Protein AF-A0AAQ3QAZ1-F1 (afdb_monomer_lite)

Secondary structure (DSSP, 8-state):
----PPPPPPPPP-------HHHHHHHHHHHHHHHHHB-TTS-B-HHHHHHH--B----SS-BTTEEEEEEEEEGGGTEEEEEEEESS--TT--PPP------STTTS--TTBHHHHHHHHHHHTT-

InterPro domains:
  IPR029058 Alpha/Beta hydrolase fold [G3DSA:3.40.50.1820] (12-126)
  IPR029058 Alpha/Beta hydrolase fold [SSF53474] (42-123)
  IPR050466 Diverse Carboxylesterases and Gibberellin Receptors [PTHR23024] (43-124)

Organism: NCBI:txid4628

Radius of gyration: 21.84 Å; chains: 1; bounding box: 41×67×53 Å

Structure (mmCIF, N/CA/C/O backbone):
data_AF-A0AAQ3QAZ1-F1
#
_entry.id   AF-A0AAQ3QAZ1-F1
#
loop_
_atom_site.group_PDB
_atom_site.id
_atom_site.type_symbol
_atom_site.label_atom_id
_atom_site.label_alt_id
_atom_site.label_comp_id
_atom_site.label_asym_id
_atom_site.label_entity_id
_atom_site.label_seq_id
_atom_site.pdbx_PDB_ins_code
_atom_site.Cartn_x
_atom_site.Cartn_y
_atom_site.Cartn_z
_atom_site.occupancy
_atom_site.B_iso_or_equiv
_atom_site.auth_seq_id
_atom_site.auth_comp_id
_atom_site.auth_asym_id
_atom_site.auth_atom_id
_atom_site.pdbx_PDB_model_num
ATOM 1 N N . MET A 1 1 ? 5.832 54.309 -33.508 1.00 44.84 1 MET A N 1
ATOM 2 C CA . MET A 1 1 ? 5.498 53.924 -32.121 1.00 44.84 1 MET A CA 1
ATOM 3 C C . MET A 1 1 ? 5.653 52.420 -32.037 1.00 44.84 1 MET A C 1
ATOM 5 O O . MET A 1 1 ? 4.759 51.708 -32.465 1.00 44.84 1 MET A O 1
ATOM 9 N N . THR A 1 2 ? 6.822 51.944 -31.615 1.00 54.09 2 THR A N 1
ATOM 10 C CA . THR A 1 2 ? 7.063 50.510 -31.414 1.00 54.09 2 THR A CA 1
ATOM 11 C C . THR A 1 2 ? 6.999 50.277 -29.915 1.00 54.09 2 THR A C 1
ATOM 13 O O . THR A 1 2 ? 7.849 50.768 -29.176 1.00 54.09 2 THR A O 1
ATOM 16 N N . GLU A 1 3 ? 5.927 49.634 -29.469 1.00 61.34 3 GLU A N 1
ATOM 17 C CA . GLU A 1 3 ? 5.682 49.310 -28.068 1.00 61.34 3 GLU A CA 1
ATOM 18 C C . GLU A 1 3 ? 6.648 48.196 -27.643 1.00 61.34 3 GLU A C 1
ATOM 20 O O . GLU A 1 3 ? 6.639 47.095 -28.197 1.00 61.34 3 GLU A O 1
ATOM 25 N N . MET A 1 4 ? 7.546 48.505 -26.708 1.00 65.25 4 MET A N 1
ATOM 26 C CA . MET A 1 4 ? 8.516 47.545 -26.195 1.00 65.25 4 MET A CA 1
ATOM 27 C C . MET A 1 4 ? 7.835 46.708 -25.111 1.00 65.25 4 MET A C 1
ATOM 29 O O . MET A 1 4 ? 7.498 47.218 -24.044 1.00 65.25 4 MET A O 1
ATOM 33 N N . SER A 1 5 ? 7.591 45.432 -25.410 1.00 70.88 5 SER A N 1
ATOM 34 C CA . SER A 1 5 ? 6.944 44.502 -24.481 1.00 70.88 5 SER A CA 1
ATOM 35 C C . SER A 1 5 ? 7.768 44.344 -23.189 1.00 70.88 5 SER A C 1
ATOM 37 O O . SER A 1 5 ? 9.002 44.305 -23.259 1.00 70.88 5 SER A O 1
ATOM 39 N N . PRO A 1 6 ? 7.126 44.258 -22.008 1.00 76.94 6 PRO A N 1
ATOM 40 C CA . PRO A 1 6 ? 7.830 44.194 -20.733 1.00 76.94 6 PRO A CA 1
ATOM 41 C C . PRO A 1 6 ? 8.638 42.891 -20.583 1.00 76.94 6 PRO A C 1
ATOM 43 O O . PRO A 1 6 ? 8.237 41.844 -21.101 1.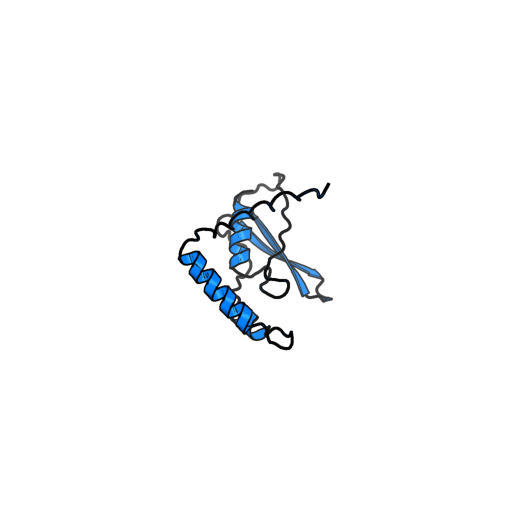00 76.94 6 PRO A O 1
ATOM 46 N N . PRO A 1 7 ? 9.769 42.921 -19.851 1.00 73.56 7 PRO A N 1
ATOM 47 C CA . PRO A 1 7 ? 10.610 41.748 -19.654 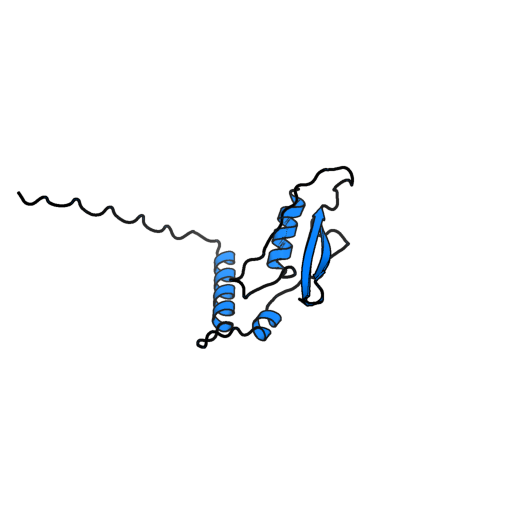1.00 73.56 7 PRO A CA 1
ATOM 48 C C . PRO A 1 7 ? 9.859 40.645 -18.898 1.00 73.56 7 PRO A C 1
ATOM 50 O O . PRO A 1 7 ? 9.172 40.895 -17.905 1.00 73.56 7 PRO A O 1
ATOM 53 N N . ALA A 1 8 ? 10.010 39.405 -19.370 1.00 75.56 8 ALA A N 1
ATOM 54 C CA . ALA A 1 8 ? 9.384 38.234 -18.771 1.00 75.56 8 ALA A CA 1
ATOM 55 C C . ALA A 1 8 ? 9.802 38.071 -17.299 1.00 75.56 8 ALA A C 1
ATOM 57 O O . ALA A 1 8 ? 10.983 38.127 -16.952 1.00 75.56 8 ALA A O 1
ATOM 58 N N . LYS A 1 9 ? 8.812 37.844 -16.430 1.00 72.50 9 LYS A N 1
ATOM 59 C CA . LYS A 1 9 ? 9.013 37.644 -14.990 1.00 72.50 9 LYS A CA 1
ATOM 60 C C . LYS A 1 9 ? 9.894 36.400 -14.761 1.00 72.50 9 LYS A C 1
ATOM 62 O O . LYS A 1 9 ? 9.606 35.358 -15.360 1.00 72.50 9 LYS A O 1
ATOM 67 N N . PRO A 1 10 ? 10.943 36.465 -13.919 1.00 68.75 10 PRO A N 1
ATOM 68 C CA . PRO A 1 10 ? 11.792 35.308 -13.654 1.00 68.75 10 PRO A CA 1
ATOM 69 C C . PRO A 1 10 ? 10.952 34.168 -13.071 1.00 68.75 10 PRO A C 1
ATOM 71 O O . PRO A 1 10 ? 10.137 34.379 -12.169 1.00 68.75 10 PRO A O 1
ATOM 74 N N . ARG A 1 11 ? 11.134 32.956 -13.609 1.00 67.12 11 ARG A N 1
ATOM 75 C CA . ARG A 1 11 ? 10.476 31.754 -13.082 1.00 67.12 11 ARG A CA 1
ATOM 76 C C . ARG A 1 11 ? 10.925 31.574 -11.627 1.00 67.12 11 ARG A C 1
ATOM 78 O O . ARG A 1 11 ? 12.126 31.689 -11.377 1.00 67.12 11 ARG A O 1
ATOM 85 N N . PRO A 1 12 ? 10.012 31.310 -10.675 1.00 70.00 12 PRO A N 1
ATOM 86 C CA . PRO A 1 12 ? 10.414 31.049 -9.301 1.00 70.00 12 PRO A CA 1
ATOM 87 C C . PRO A 1 12 ? 11.409 29.886 -9.301 1.00 70.00 12 PRO A C 1
ATOM 89 O O . PRO A 1 12 ? 11.139 28.836 -9.888 1.00 70.00 12 PRO A O 1
ATOM 92 N N . TYR A 1 13 ? 12.582 30.098 -8.701 1.00 62.34 13 TYR A N 1
ATOM 93 C CA . TYR A 1 13 ? 13.580 29.046 -8.537 1.00 62.34 13 TYR A CA 1
ATOM 94 C C . TYR A 1 13 ? 12.928 27.885 -7.785 1.00 62.34 13 TYR A C 1
ATOM 96 O O . TYR A 1 13 ? 12.417 28.066 -6.679 1.00 62.34 13 TYR A O 1
ATOM 104 N N . ALA A 1 14 ? 12.916 26.701 -8.398 1.00 70.44 14 ALA A N 1
ATOM 105 C CA . ALA A 1 14 ? 12.432 25.497 -7.745 1.00 70.44 14 ALA A CA 1
ATOM 106 C C . ALA A 1 14 ? 13.324 25.221 -6.527 1.00 70.44 14 ALA A C 1
ATOM 108 O O . ALA A 1 14 ? 14.499 24.887 -6.672 1.00 70.44 14 ALA A O 1
ATOM 109 N N . VAL A 1 15 ? 12.781 25.406 -5.324 1.00 76.12 15 VAL A N 1
ATOM 110 C CA . VAL A 1 15 ? 13.482 25.061 -4.088 1.00 76.12 15 VAL A CA 1
ATOM 111 C C . VAL A 1 15 ? 13.516 23.542 -4.000 1.00 76.12 15 VAL A C 1
ATOM 113 O O . VAL A 1 15 ? 12.480 22.904 -3.821 1.00 76.12 15 VAL A O 1
ATOM 116 N N . THR A 1 16 ? 14.701 22.951 -4.142 1.00 72.31 16 THR A N 1
ATOM 117 C CA . THR A 1 16 ? 14.877 21.514 -3.926 1.00 72.31 16 THR A CA 1
ATOM 118 C C . THR A 1 16 ? 14.585 21.204 -2.454 1.00 72.31 16 THR A C 1
ATOM 120 O O . THR A 1 16 ? 15.261 21.757 -1.581 1.00 72.31 16 THR A O 1
ATOM 123 N N . PRO A 1 17 ? 13.596 20.348 -2.139 1.00 79.38 17 PRO A N 1
ATOM 124 C CA . PRO A 1 17 ? 13.266 20.036 -0.755 1.00 79.38 17 PRO A CA 1
ATOM 125 C C . PRO A 1 17 ? 14.452 19.353 -0.060 1.00 79.38 17 PRO A C 1
ATOM 127 O O . PRO A 1 17 ? 15.044 18.408 -0.586 1.00 79.38 17 PRO A O 1
ATOM 130 N N . GLN A 1 18 ? 14.795 19.827 1.140 1.00 89.12 18 GLN A N 1
ATOM 131 C CA . GLN A 1 18 ? 15.844 19.234 1.970 1.00 89.12 18 GLN A CA 1
ATOM 132 C C . GLN A 1 18 ? 15.300 17.967 2.637 1.00 89.12 18 GLN A C 1
ATOM 134 O O . GLN A 1 18 ? 14.593 18.028 3.640 1.00 89.12 18 GLN A O 1
ATOM 139 N N . LEU A 1 19 ? 15.591 16.807 2.044 1.00 91.75 19 LEU A N 1
ATOM 140 C CA . LEU A 1 19 ? 15.125 15.514 2.545 1.00 91.75 19 LEU A CA 1
ATOM 141 C C . LEU A 1 19 ? 16.155 14.867 3.485 1.00 91.75 19 LEU A C 1
ATOM 143 O O . LEU A 1 19 ? 17.350 14.860 3.161 1.00 91.75 19 LEU A O 1
ATOM 147 N N . PRO A 1 20 ? 15.716 14.230 4.590 1.00 95.88 20 PRO A N 1
ATOM 148 C CA . PRO A 1 20 ? 16.590 13.408 5.420 1.00 95.88 20 PRO A CA 1
ATOM 149 C C . PRO A 1 20 ? 17.320 12.349 4.588 1.00 95.88 20 PRO A C 1
ATOM 151 O O . PRO A 1 20 ? 16.753 11.770 3.659 1.00 95.88 20 PRO A O 1
ATOM 154 N N . TRP A 1 21 ? 18.571 12.042 4.940 1.00 94.19 21 TRP A N 1
ATOM 155 C CA . TRP A 1 21 ? 19.406 11.107 4.172 1.00 94.19 21 TRP A CA 1
ATOM 156 C C . TRP A 1 21 ? 18.762 9.722 4.009 1.00 94.19 21 TRP A C 1
ATOM 158 O O . TRP A 1 21 ? 18.871 9.122 2.944 1.00 94.19 21 TRP A O 1
ATOM 168 N N . LYS A 1 22 ? 18.028 9.249 5.028 1.00 94.00 22 LYS A N 1
ATOM 169 C CA . LYS A 1 22 ? 17.277 7.986 4.969 1.00 94.00 22 LYS A CA 1
ATOM 170 C C . LYS A 1 22 ? 16.224 8.032 3.869 1.00 94.00 22 LYS A C 1
ATOM 172 O O . LYS A 1 22 ? 16.154 7.122 3.056 1.00 94.00 22 LYS A O 1
ATOM 177 N N . THR A 1 23 ? 15.454 9.116 3.796 1.00 94.25 23 THR A N 1
ATOM 178 C CA . THR A 1 23 ? 14.458 9.325 2.738 1.00 94.25 23 THR A CA 1
ATOM 179 C C . THR A 1 23 ? 15.122 9.365 1.368 1.00 94.25 23 THR A C 1
ATOM 181 O O . THR A 1 23 ? 14.637 8.725 0.444 1.00 94.25 23 THR A O 1
ATOM 184 N N . ARG A 1 24 ? 16.266 10.047 1.235 1.00 94.62 24 ARG A N 1
ATOM 185 C CA . ARG A 1 24 ? 17.026 10.077 -0.026 1.00 94.62 24 ARG A CA 1
ATOM 186 C C . ARG A 1 24 ? 17.477 8.681 -0.447 1.00 94.62 24 ARG A C 1
ATOM 188 O O . ARG A 1 24 ? 17.327 8.329 -1.611 1.00 94.62 24 ARG A O 1
ATOM 195 N N . PHE A 1 25 ? 17.984 7.889 0.495 1.00 95.75 25 PHE A N 1
ATOM 196 C CA . PHE A 1 25 ? 18.373 6.506 0.247 1.00 95.75 25 PHE A CA 1
ATOM 197 C C . PHE A 1 25 ? 17.176 5.649 -0.184 1.00 95.75 25 PHE A C 1
ATOM 199 O O . PHE A 1 25 ? 17.240 5.001 -1.225 1.00 95.75 25 PHE A O 1
ATOM 206 N N . TYR A 1 26 ? 16.060 5.702 0.551 1.00 93.56 26 TYR A N 1
ATOM 207 C CA . TYR A 1 26 ? 14.841 4.975 0.185 1.00 93.56 26 TYR A CA 1
ATOM 208 C C . TYR A 1 26 ? 14.331 5.364 -1.203 1.00 93.56 26 TYR A C 1
ATOM 210 O O . TYR A 1 26 ? 14.007 4.489 -1.998 1.00 93.56 26 TYR A O 1
ATOM 218 N N . LEU A 1 27 ? 14.306 6.659 -1.524 1.00 94.75 27 LEU A N 1
ATOM 219 C CA . LEU A 1 27 ? 13.907 7.134 -2.847 1.00 94.75 27 LEU A CA 1
ATOM 220 C C . LEU A 1 27 ? 14.863 6.652 -3.941 1.00 94.75 27 LEU A C 1
ATOM 222 O O . LEU A 1 27 ? 14.398 6.237 -4.994 1.00 94.75 27 LEU A O 1
ATOM 226 N N . ALA A 1 28 ? 16.176 6.652 -3.699 1.00 96.31 28 ALA A N 1
ATOM 227 C CA . ALA A 1 28 ? 17.147 6.137 -4.661 1.00 96.31 28 ALA A CA 1
ATOM 228 C C . ALA A 1 28 ? 16.929 4.641 -4.946 1.00 96.31 28 ALA A C 1
ATOM 230 O O . ALA A 1 28 ? 16.928 4.232 -6.106 1.00 96.31 28 ALA A O 1
ATOM 231 N N . VAL A 1 29 ? 16.679 3.840 -3.904 1.00 95.50 29 VAL A N 1
ATOM 232 C CA . VAL A 1 29 ? 16.344 2.415 -4.045 1.00 95.50 29 VAL A CA 1
ATOM 233 C C . VAL A 1 29 ? 15.035 2.236 -4.816 1.00 95.50 29 VAL A C 1
ATOM 235 O O . VAL A 1 29 ? 14.995 1.461 -5.769 1.00 95.50 29 VAL A O 1
ATOM 238 N N . LEU A 1 30 ? 13.979 2.971 -4.454 1.00 94.56 30 LEU A N 1
ATOM 239 C CA . LEU A 1 30 ? 12.685 2.905 -5.141 1.00 94.56 30 LEU A CA 1
ATOM 240 C C . LEU A 1 30 ? 12.802 3.276 -6.622 1.00 94.56 30 LEU A C 1
ATOM 242 O O . LEU A 1 30 ? 12.212 2.592 -7.459 1.00 94.56 30 LEU A O 1
ATOM 246 N N . SER A 1 31 ? 13.581 4.307 -6.953 1.00 95.38 31 SER A N 1
ATOM 247 C CA . SER A 1 31 ? 13.855 4.695 -8.339 1.00 95.38 31 SER A CA 1
ATOM 248 C C . SER A 1 31 ? 14.575 3.581 -9.090 1.00 95.38 31 SER A C 1
ATOM 250 O O . SER A 1 31 ? 14.087 3.142 -10.125 1.00 95.38 31 SER A O 1
ATOM 252 N N . ALA A 1 32 ? 15.665 3.040 -8.535 1.00 96.44 32 ALA A N 1
ATOM 253 C CA . ALA A 1 32 ? 16.416 1.960 -9.175 1.00 96.44 32 ALA A CA 1
ATOM 254 C C . ALA A 1 32 ? 15.555 0.706 -9.414 1.00 96.44 32 ALA A C 1
ATOM 256 O O . ALA A 1 32 ? 15.604 0.114 -10.494 1.00 96.44 32 ALA A O 1
ATOM 257 N N . VAL A 1 33 ? 14.727 0.317 -8.437 1.00 95.50 33 VAL A N 1
ATOM 258 C CA . VAL A 1 33 ? 13.785 -0.808 -8.570 1.00 95.50 33 VAL A CA 1
ATOM 259 C C . VAL A 1 33 ? 12.740 -0.522 -9.646 1.00 95.50 33 VAL A C 1
ATOM 261 O O . VAL A 1 33 ? 12.495 -1.374 -10.501 1.00 95.50 33 VAL A O 1
ATOM 264 N N . SER A 1 34 ? 12.142 0.670 -9.631 1.00 94.88 34 SER A N 1
ATOM 265 C CA . SER A 1 34 ? 11.111 1.065 -10.597 1.00 94.88 34 SER A CA 1
ATOM 266 C C . SER A 1 34 ? 11.660 1.111 -12.021 1.00 94.88 34 SER A C 1
ATOM 268 O O . SER A 1 34 ? 11.016 0.609 -12.941 1.00 94.88 34 SER A O 1
ATOM 270 N N . ASP A 1 35 ? 12.864 1.652 -12.205 1.00 95.06 35 ASP A N 1
ATOM 271 C CA . ASP A 1 35 ? 13.533 1.724 -13.504 1.00 95.06 35 ASP A CA 1
ATOM 272 C C . ASP A 1 35 ? 13.929 0.336 -14.004 1.00 95.06 35 ASP A C 1
ATOM 274 O O . ASP A 1 35 ? 13.672 0.009 -15.156 1.00 95.06 35 ASP A O 1
ATOM 278 N N . THR A 1 36 ? 14.444 -0.529 -13.127 1.00 95.88 36 THR A N 1
ATOM 279 C CA . THR A 1 36 ? 14.770 -1.923 -13.479 1.00 95.88 36 THR A CA 1
ATOM 280 C C . THR A 1 36 ? 13.520 -2.733 -13.837 1.00 95.88 36 THR A C 1
ATOM 282 O O . THR A 1 36 ? 13.551 -3.613 -14.701 1.00 95.88 36 THR A O 1
ATOM 285 N N . ALA A 1 37 ? 12.393 -2.456 -13.181 1.00 96.31 37 ALA A N 1
ATOM 286 C CA . ALA A 1 37 ? 11.134 -3.129 -13.463 1.00 96.31 37 ALA A CA 1
ATOM 287 C C . ALA A 1 37 ? 10.518 -2.698 -14.801 1.00 96.31 37 ALA A C 1
ATOM 289 O O . ALA A 1 37 ? 9.779 -3.480 -15.406 1.00 96.31 37 ALA A O 1
ATOM 290 N N . ARG A 1 38 ? 10.792 -1.476 -15.265 1.00 96.56 38 ARG A N 1
ATOM 291 C CA . ARG A 1 38 ? 10.272 -0.929 -16.522 1.00 96.56 38 ARG A CA 1
ATOM 292 C C . ARG A 1 38 ? 11.191 -1.310 -17.676 1.00 96.56 38 ARG A C 1
ATOM 294 O O . ARG A 1 38 ? 12.388 -1.063 -17.649 1.00 96.56 38 ARG A O 1
ATOM 301 N N . ARG A 1 39 ? 10.627 -1.892 -18.730 1.00 94.69 39 ARG A N 1
ATOM 302 C CA . ARG A 1 39 ? 11.376 -2.216 -19.949 1.00 94.69 39 ARG A CA 1
ATOM 303 C C . ARG A 1 39 ? 11.141 -1.149 -21.012 1.00 94.69 39 ARG A C 1
ATOM 305 O O . ARG A 1 39 ? 10.059 -0.571 -21.090 1.00 94.69 39 ARG A O 1
ATOM 312 N N . SER A 1 40 ? 12.131 -0.933 -21.875 1.00 95.31 40 SER A N 1
ATOM 313 C CA . SER A 1 40 ? 12.043 0.024 -22.991 1.00 95.31 40 SER A CA 1
ATOM 314 C C . SER A 1 40 ? 10.895 -0.277 -23.962 1.00 95.31 40 SER A C 1
ATOM 316 O O . SER A 1 40 ? 10.374 0.636 -24.592 1.00 95.31 40 SER A O 1
ATOM 318 N N . ASN A 1 41 ? 10.448 -1.534 -24.041 1.00 96.00 41 ASN A N 1
ATOM 319 C CA . ASN A 1 41 ? 9.301 -1.957 -24.849 1.00 96.00 41 ASN A CA 1
ATOM 320 C C . ASN A 1 41 ? 7.925 -1.685 -24.200 1.00 96.00 41 ASN A C 1
ATOM 322 O O . ASN A 1 41 ? 6.922 -2.221 -24.661 1.00 96.00 41 ASN A O 1
ATOM 326 N N . GLY A 1 42 ? 7.867 -0.924 -23.102 1.00 94.06 42 GLY A N 1
ATOM 327 C CA . GLY A 1 42 ? 6.625 -0.566 -22.407 1.00 94.06 42 GLY A CA 1
ATOM 328 C C . GLY A 1 42 ? 6.084 -1.632 -21.448 1.00 94.06 42 GLY A C 1
ATOM 329 O O . GLY A 1 42 ? 5.107 -1.383 -20.744 1.00 94.06 42 GLY A O 1
ATOM 330 N N . THR A 1 43 ? 6.712 -2.808 -21.365 1.00 96.25 43 THR A N 1
ATOM 331 C CA . THR A 1 43 ? 6.303 -3.850 -20.410 1.00 96.25 43 THR A CA 1
ATOM 332 C C . THR A 1 43 ? 6.887 -3.615 -19.014 1.00 96.25 43 THR A C 1
ATOM 334 O O . THR A 1 43 ? 7.934 -2.988 -18.848 1.00 96.25 43 THR A O 1
ATOM 337 N N . VAL A 1 44 ? 6.231 -4.178 -17.993 1.00 96.94 44 VAL A N 1
ATOM 338 C CA . VAL A 1 44 ? 6.687 -4.139 -16.593 1.00 96.94 44 VAL A CA 1
ATOM 339 C C . VAL A 1 44 ? 7.007 -5.554 -16.108 1.00 96.94 44 VAL A C 1
ATOM 341 O O . VAL A 1 44 ? 6.228 -6.487 -16.314 1.00 96.94 44 VAL A O 1
ATOM 344 N N . ASN A 1 45 ? 8.146 -5.737 -15.443 1.00 97.00 45 ASN A N 1
ATOM 345 C CA . ASN A 1 45 ? 8.556 -7.008 -14.856 1.00 97.00 45 ASN A CA 1
ATOM 346 C C . ASN A 1 45 ? 7.802 -7.292 -13.546 1.00 97.00 45 ASN A C 1
ATOM 348 O O . ASN A 1 45 ? 8.322 -7.102 -12.448 1.00 97.00 45 ASN A O 1
ATOM 352 N N . ARG A 1 46 ? 6.557 -7.768 -13.666 1.00 95.75 46 ARG A N 1
ATOM 353 C CA . ARG A 1 46 ? 5.672 -8.032 -12.518 1.00 95.75 46 ARG A CA 1
ATOM 354 C C . ARG A 1 46 ? 6.238 -9.055 -11.534 1.00 95.75 46 ARG A C 1
ATOM 356 O O . ARG A 1 46 ? 6.060 -8.892 -10.335 1.00 95.75 46 ARG A O 1
ATOM 363 N N . ARG A 1 47 ? 6.963 -10.069 -12.019 1.00 95.94 47 ARG A N 1
ATOM 364 C CA . ARG A 1 47 ? 7.579 -11.091 -11.157 1.00 95.94 47 ARG A CA 1
ATOM 365 C C . ARG A 1 47 ? 8.698 -10.510 -10.295 1.00 95.94 47 ARG A C 1
ATOM 367 O O . ARG A 1 47 ? 8.764 -10.813 -9.113 1.00 95.94 47 ARG A O 1
ATOM 374 N N . PHE A 1 48 ? 9.541 -9.659 -10.877 1.00 95.75 48 PHE A N 1
ATOM 375 C CA . PHE A 1 48 ? 10.580 -8.946 -10.132 1.00 95.75 48 PHE A CA 1
ATOM 376 C C . PHE A 1 48 ? 9.978 -8.035 -9.058 1.00 95.75 48 PHE A C 1
ATOM 378 O O . PHE A 1 48 ? 10.405 -8.076 -7.911 1.00 95.75 48 PHE A O 1
ATOM 385 N N . LEU A 1 49 ? 8.931 -7.281 -9.405 1.00 94.94 49 LEU A N 1
ATOM 386 C CA . LEU A 1 49 ? 8.229 -6.432 -8.442 1.00 94.94 49 LEU A CA 1
ATOM 387 C C . LEU A 1 49 ? 7.591 -7.238 -7.313 1.00 94.94 49 LEU A C 1
ATOM 389 O O . LEU A 1 49 ? 7.791 -6.906 -6.154 1.00 94.94 49 LEU A O 1
ATOM 393 N N . SER A 1 50 ? 6.882 -8.319 -7.641 1.00 93.00 50 SER A N 1
ATOM 394 C CA . SER A 1 50 ? 6.256 -9.189 -6.641 1.00 93.00 50 SER A CA 1
ATOM 395 C C . SER A 1 50 ? 7.272 -9.842 -5.706 1.00 93.00 50 SER A C 1
ATOM 397 O O . SER A 1 50 ? 6.916 -10.169 -4.582 1.00 93.00 50 SER A O 1
ATOM 399 N N . PHE A 1 51 ? 8.506 -10.066 -6.163 1.00 95.31 51 PHE A N 1
ATOM 400 C CA . PHE A 1 51 ? 9.575 -10.612 -5.331 1.00 95.31 51 PHE A CA 1
ATOM 401 C C . PHE A 1 51 ? 10.133 -9.579 -4.339 1.00 95.31 51 PHE A C 1
ATOM 403 O O . PHE A 1 51 ? 10.516 -9.942 -3.233 1.00 95.31 51 PHE A O 1
ATOM 410 N N . LEU A 1 52 ? 10.183 -8.301 -4.726 1.00 95.31 52 LEU A N 1
ATOM 411 C CA . LEU A 1 52 ? 10.711 -7.219 -3.886 1.00 95.31 52 LEU A CA 1
ATOM 412 C C . LEU A 1 52 ? 9.655 -6.550 -2.999 1.00 95.31 52 LEU A C 1
ATOM 414 O O . LEU A 1 52 ? 10.002 -5.844 -2.054 1.00 95.31 52 LEU A O 1
ATOM 418 N N . ASP A 1 53 ? 8.377 -6.735 -3.314 1.00 95.12 53 ASP A N 1
ATOM 419 C CA . ASP A 1 53 ? 7.262 -6.181 -2.560 1.00 95.12 53 ASP A CA 1
ATOM 420 C C . ASP A 1 53 ? 7.113 -6.902 -1.214 1.00 95.12 53 ASP A C 1
ATOM 422 O O . ASP A 1 53 ? 6.632 -8.033 -1.127 1.00 95.12 53 ASP A O 1
ATOM 426 N N . ALA A 1 54 ? 7.555 -6.238 -0.147 1.00 96.12 54 ALA A N 1
ATOM 427 C CA . ALA A 1 54 ? 7.397 -6.738 1.208 1.00 96.12 54 ALA A CA 1
ATOM 428 C C . ALA A 1 54 ? 5.924 -6.634 1.624 1.00 96.12 54 ALA A C 1
ATOM 430 O O . ALA A 1 54 ? 5.436 -5.547 1.942 1.00 96.12 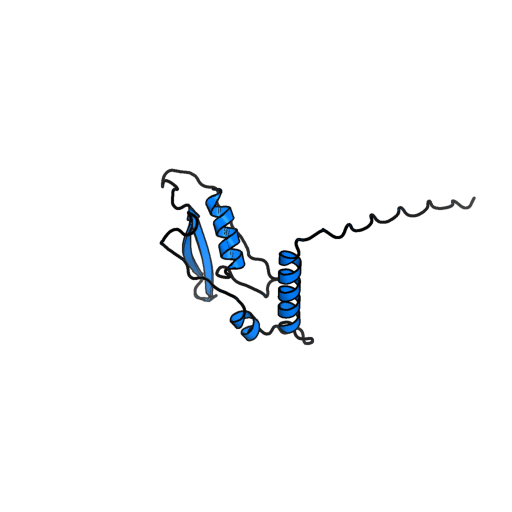54 ALA A O 1
ATOM 431 N N . ARG A 1 55 ? 5.232 -7.773 1.651 1.00 96.88 55 ARG A N 1
ATOM 432 C CA . ARG A 1 55 ? 3.817 -7.866 2.029 1.00 96.88 55 ARG A CA 1
ATOM 433 C C . ARG A 1 55 ? 3.635 -8.298 3.474 1.00 96.88 55 ARG A C 1
ATOM 435 O O . ARG A 1 55 ? 4.487 -8.979 4.044 1.00 96.88 55 ARG A O 1
ATOM 442 N N . ILE A 1 56 ? 2.518 -7.896 4.068 1.00 97.56 56 ILE A N 1
ATOM 443 C CA . ILE A 1 56 ? 2.146 -8.248 5.440 1.00 97.56 56 ILE A CA 1
ATOM 444 C C . ILE A 1 56 ? 0.725 -8.831 5.465 1.00 97.56 56 ILE A C 1
ATOM 446 O O . ILE A 1 56 ? -0.168 -8.264 4.830 1.00 97.56 56 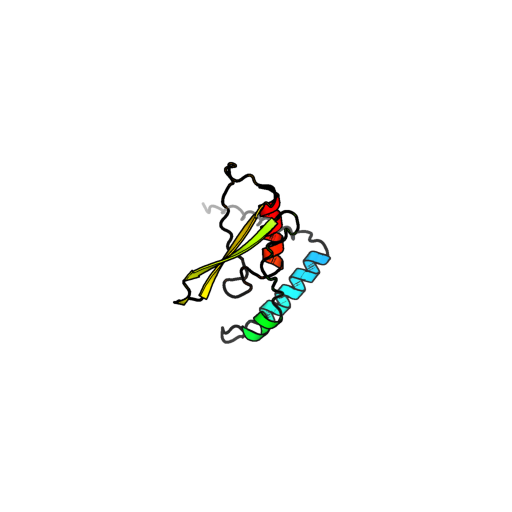ILE A O 1
ATOM 450 N N . PRO A 1 57 ? 0.481 -9.955 6.166 1.00 97.75 57 PRO A N 1
ATOM 451 C CA . PRO A 1 57 ? -0.867 -10.499 6.313 1.00 97.75 57 PRO A CA 1
ATOM 452 C C . PRO A 1 57 ? -1.749 -9.594 7.195 1.00 97.75 57 PRO A C 1
ATOM 454 O O . PRO A 1 57 ? -1.224 -8.795 7.979 1.00 97.75 57 PRO A O 1
ATOM 457 N N . PRO A 1 58 ? -3.085 -9.719 7.108 1.00 97.56 58 PRO A N 1
ATOM 458 C CA . PRO A 1 58 ? -3.977 -9.067 8.056 1.00 97.56 58 PRO A CA 1
ATOM 459 C C . PRO A 1 58 ? -3.779 -9.654 9.465 1.00 97.56 58 PRO A C 1
ATOM 461 O O . PRO A 1 58 ? -3.366 -10.804 9.622 1.00 97.56 58 PRO A O 1
ATOM 464 N N . SER A 1 59 ? -4.074 -8.868 10.501 1.00 96.94 59 SER A N 1
ATOM 465 C CA . SER A 1 59 ? -3.881 -9.248 11.902 1.00 96.94 59 SER A CA 1
ATOM 466 C C . SER A 1 59 ? -5.119 -8.927 12.730 1.00 96.94 59 SER A C 1
ATOM 468 O O . SER A 1 59 ? -5.473 -7.759 12.909 1.00 96.94 59 SER A O 1
ATOM 470 N N . ALA A 1 60 ? -5.740 -9.972 13.284 1.00 93.75 60 ALA A N 1
ATOM 471 C CA . ALA A 1 60 ? -6.824 -9.840 14.255 1.00 93.75 60 ALA A CA 1
ATOM 472 C C . ALA A 1 60 ? -6.319 -9.297 15.603 1.00 93.75 60 ALA A C 1
ATOM 474 O O . ALA A 1 60 ? -7.025 -8.545 16.271 1.00 93.75 60 ALA A O 1
ATOM 475 N N . THR A 1 61 ? -5.079 -9.631 15.980 1.00 95.06 61 THR A N 1
ATOM 476 C CA . THR A 1 61 ? -4.406 -9.016 17.127 1.00 95.06 61 THR A CA 1
ATOM 477 C C . THR A 1 61 ? -4.022 -7.579 16.766 1.00 95.06 61 THR A C 1
ATOM 479 O O . THR A 1 61 ? -3.360 -7.384 15.739 1.00 95.06 61 THR A O 1
ATOM 482 N N . PRO A 1 62 ? -4.402 -6.569 17.569 1.00 93.50 62 PRO A N 1
ATOM 483 C CA . PRO A 1 62 ? -4.057 -5.185 17.282 1.00 93.50 62 PRO A CA 1
ATOM 484 C C . PRO A 1 62 ? -2.546 -4.974 17.152 1.00 93.50 62 PRO A C 1
ATOM 486 O O . PRO A 1 62 ? -1.782 -5.306 18.057 1.00 93.50 62 PRO A O 1
ATOM 489 N N . LEU A 1 63 ? -2.119 -4.368 16.043 1.00 93.69 63 LEU A N 1
ATOM 490 C CA . LEU A 1 63 ? -0.758 -3.852 15.878 1.00 93.69 63 LEU A CA 1
ATOM 491 C C . LEU A 1 63 ? -0.846 -2.334 15.801 1.00 93.69 63 LEU A C 1
ATOM 493 O O . LEU A 1 63 ? -1.544 -1.804 14.934 1.00 93.69 63 LEU A O 1
ATOM 497 N N . HIS A 1 64 ? -0.155 -1.653 16.718 1.00 90.62 64 HIS A N 1
ATOM 498 C CA . HIS A 1 64 ? -0.243 -0.198 16.894 1.00 90.62 64 HIS A CA 1
ATOM 499 C C . HIS A 1 64 ? -1.689 0.296 17.080 1.00 90.62 64 HIS A C 1
ATOM 501 O O . HIS A 1 64 ? -2.084 1.289 16.482 1.00 90.62 64 HIS A O 1
ATOM 507 N N . GLY A 1 65 ? -2.488 -0.434 17.867 1.00 93.56 65 GLY A N 1
ATOM 508 C CA . GLY A 1 65 ? -3.877 -0.062 18.157 1.00 93.56 65 GLY A CA 1
ATOM 509 C C . GLY A 1 65 ? -4.856 -0.289 17.003 1.00 93.56 65 GLY A C 1
ATOM 510 O O . GLY A 1 65 ? -5.987 0.160 17.089 1.00 93.56 65 GLY A O 1
ATOM 511 N N . VAL A 1 66 ? -4.464 -0.990 15.932 1.00 95.94 66 VAL A N 1
ATOM 512 C CA . VAL A 1 66 ? -5.329 -1.227 14.764 1.00 95.94 66 VAL A CA 1
ATOM 513 C C . VAL A 1 66 ? -5.401 -2.718 14.434 1.00 95.94 66 VAL A C 1
ATOM 515 O O . VAL A 1 66 ? -4.375 -3.396 14.311 1.00 95.94 66 VAL A O 1
ATOM 518 N N . ARG A 1 67 ? -6.618 -3.235 14.257 1.00 96.38 67 ARG A N 1
ATOM 519 C CA . ARG A 1 67 ? -6.897 -4.571 13.708 1.00 96.38 67 ARG A CA 1
ATOM 520 C C . ARG A 1 67 ? -7.051 -4.481 12.196 1.00 96.38 67 ARG A C 1
ATOM 522 O O . ARG A 1 67 ? -7.538 -3.474 11.684 1.00 96.38 67 ARG A O 1
ATOM 529 N N . THR A 1 68 ? -6.648 -5.529 11.483 1.00 97.88 68 THR A N 1
ATOM 530 C CA . THR A 1 68 ? -6.802 -5.590 10.026 1.00 97.88 68 THR A CA 1
ATOM 531 C C . THR A 1 68 ? -7.479 -6.866 9.558 1.00 97.88 68 THR A C 1
ATOM 533 O O . THR A 1 68 ? -7.311 -7.934 10.144 1.00 97.88 68 THR A O 1
ATOM 536 N N . THR A 1 69 ? -8.270 -6.761 8.493 1.00 97.94 69 THR A N 1
ATOM 537 C CA . THR A 1 69 ? -8.958 -7.892 7.853 1.00 97.94 69 THR A CA 1
ATOM 538 C C . THR A 1 69 ? -9.034 -7.650 6.352 1.00 97.94 69 THR A C 1
ATOM 540 O O . THR A 1 69 ? -9.301 -6.527 5.933 1.00 97.94 69 THR A O 1
ATOM 543 N N . ASP A 1 70 ? -8.817 -8.686 5.546 1.00 98.50 70 ASP A N 1
ATOM 544 C CA . ASP A 1 70 ? -8.956 -8.595 4.092 1.00 98.50 70 ASP A CA 1
ATOM 545 C C . ASP A 1 70 ? -10.372 -9.020 3.685 1.00 98.50 70 ASP A C 1
ATOM 547 O O . ASP A 1 70 ? -10.850 -10.088 4.070 1.00 98.50 70 ASP A O 1
ATOM 551 N N . VAL A 1 71 ? -11.054 -8.168 2.921 1.00 98.31 71 VAL A N 1
ATOM 552 C CA . VAL A 1 71 ? -12.442 -8.362 2.489 1.00 98.31 71 VAL A CA 1
ATOM 553 C C . VAL A 1 71 ? -12.476 -8.457 0.970 1.00 98.31 71 VAL A C 1
ATOM 555 O O . VAL A 1 71 ? -12.062 -7.537 0.264 1.00 98.31 71 VAL A O 1
ATOM 558 N N . THR A 1 72 ? -12.977 -9.581 0.455 1.00 98.31 72 THR A N 1
ATOM 559 C CA . THR A 1 72 ? -13.150 -9.783 -0.990 1.00 98.31 72 THR A CA 1
ATOM 560 C C . THR A 1 72 ? -14.433 -9.114 -1.466 1.00 98.31 72 THR A C 1
ATOM 562 O O . THR A 1 72 ? -15.496 -9.334 -0.894 1.00 98.31 72 THR A O 1
ATOM 565 N N . VAL A 1 73 ? -14.328 -8.319 -2.530 1.00 97.94 73 VAL A N 1
ATOM 566 C CA . VAL A 1 73 ? -15.455 -7.617 -3.162 1.00 97.94 73 VAL A CA 1
ATOM 567 C C . VAL A 1 73 ? -15.952 -8.384 -4.383 1.00 97.94 73 VAL A C 1
ATOM 569 O O . VAL A 1 73 ? -17.153 -8.554 -4.559 1.00 97.94 73 VAL A O 1
ATOM 572 N N . ASP A 1 74 ? -15.030 -8.854 -5.225 1.00 98.06 74 ASP A N 1
ATOM 573 C CA . ASP A 1 74 ? -15.348 -9.582 -6.455 1.00 98.06 74 ASP A CA 1
ATOM 574 C C . ASP A 1 74 ? -14.254 -10.615 -6.748 1.00 98.06 74 ASP A C 1
ATOM 576 O O . ASP A 1 74 ? -13.132 -10.282 -7.142 1.00 98.06 74 ASP A O 1
ATOM 580 N N . THR A 1 75 ? -14.592 -11.891 -6.564 1.00 96.88 75 THR A N 1
ATOM 581 C CA . THR A 1 75 ? -13.683 -13.021 -6.790 1.00 96.88 75 THR A CA 1
ATOM 582 C C . THR A 1 75 ? -13.310 -13.191 -8.259 1.00 96.88 75 THR A C 1
ATOM 584 O O . THR A 1 75 ? -12.188 -13.604 -8.544 1.00 96.88 75 THR A O 1
ATOM 587 N N . SER A 1 76 ? -14.191 -12.827 -9.199 1.00 98.00 76 SER A N 1
ATOM 588 C CA . SER A 1 76 ? -13.942 -12.985 -10.639 1.00 98.00 76 SER A CA 1
ATOM 589 C C . SER A 1 76 ? -12.805 -12.093 -11.145 1.00 98.00 76 SER A C 1
ATOM 591 O O . SER A 1 76 ? -12.154 -12.408 -12.140 1.00 98.00 76 SER A O 1
ATOM 593 N N . ARG A 1 77 ? -12.538 -10.994 -10.429 1.00 96.19 77 ARG A N 1
ATOM 594 C CA . ARG A 1 77 ? -11.474 -10.023 -10.727 1.00 96.19 77 ARG A CA 1
ATOM 595 C C . ARG A 1 77 ? -10.328 -10.065 -9.721 1.00 96.19 77 ARG A C 1
ATOM 597 O O . ARG A 1 77 ? -9.392 -9.281 -9.849 1.00 96.19 77 ARG A O 1
ATOM 604 N N . GLY A 1 78 ? -10.413 -10.932 -8.708 1.00 96.12 78 GLY A N 1
ATOM 605 C CA . GLY A 1 78 ? -9.497 -10.916 -7.569 1.00 96.12 78 GLY A CA 1
ATOM 606 C C . GLY A 1 78 ? -9.488 -9.564 -6.846 1.00 96.12 78 GLY A C 1
ATOM 607 O O . GLY A 1 78 ? -8.429 -9.118 -6.411 1.00 96.12 78 GLY A O 1
ATOM 608 N N . LEU A 1 79 ? -10.639 -8.885 -6.770 1.00 98.06 79 LEU A N 1
ATOM 609 C CA . LEU A 1 79 ? -10.773 -7.569 -6.151 1.00 98.06 79 LEU A CA 1
ATOM 610 C C . LEU A 1 79 ? -11.075 -7.713 -4.660 1.00 98.06 79 LEU A C 1
ATOM 612 O O . LEU A 1 79 ? -12.080 -8.309 -4.267 1.00 98.06 79 LEU A O 1
ATOM 616 N N . TRP A 1 80 ? -10.231 -7.107 -3.838 1.00 98.38 80 TRP A N 1
ATOM 617 C CA . TRP A 1 80 ? -10.345 -7.093 -2.386 1.00 98.38 80 TRP A CA 1
ATOM 618 C C . TRP A 1 80 ? -9.776 -5.785 -1.831 1.00 98.38 80 TRP A C 1
ATOM 620 O O . TRP A 1 80 ? -9.055 -5.064 -2.525 1.00 98.38 80 TRP A O 1
ATOM 630 N N . PHE A 1 81 ? -10.105 -5.479 -0.581 1.00 98.50 81 PHE A N 1
ATOM 631 C CA . PHE A 1 81 ? -9.501 -4.382 0.170 1.00 98.50 81 PHE A CA 1
ATOM 632 C C . PHE A 1 81 ? -9.107 -4.846 1.569 1.00 98.50 81 PHE A C 1
ATOM 634 O O . PHE A 1 81 ? -9.673 -5.803 2.099 1.00 98.50 81 PHE A O 1
ATOM 641 N N . ARG A 1 82 ? -8.153 -4.141 2.178 1.00 98.56 82 ARG A N 1
ATOM 642 C CA . ARG A 1 82 ? -7.826 -4.309 3.592 1.00 98.56 82 ARG A CA 1
ATOM 643 C C . ARG A 1 82 ? -8.597 -3.295 4.422 1.00 98.56 82 ARG A C 1
ATOM 645 O O . ARG A 1 82 ? -8.462 -2.091 4.219 1.00 98.56 82 ARG A O 1
ATOM 652 N N . LEU A 1 83 ? -9.390 -3.794 5.359 1.00 97.56 83 LEU A N 1
ATOM 653 C CA . LEU A 1 83 ? -10.078 -2.999 6.362 1.00 97.56 83 LEU A CA 1
ATOM 654 C C . LEU A 1 83 ? -9.144 -2.765 7.552 1.00 97.56 83 LEU A C 1
ATOM 656 O O . LEU A 1 83 ? -8.549 -3.715 8.061 1.00 97.56 83 LEU A O 1
ATOM 660 N N . PHE A 1 84 ? -9.044 -1.516 7.998 1.00 96.81 84 PHE A N 1
ATOM 661 C CA . PHE A 1 84 ? -8.299 -1.100 9.184 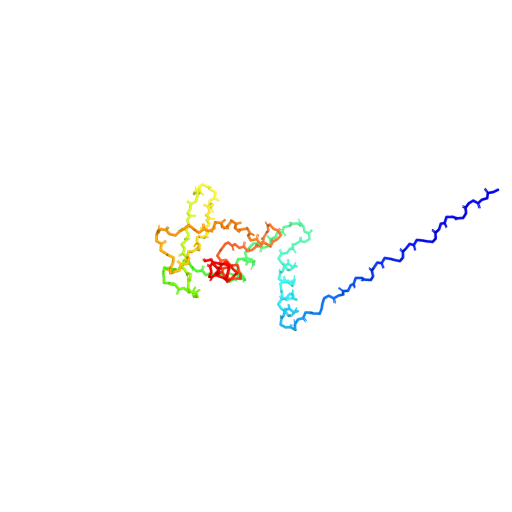1.00 96.81 84 PHE A CA 1
ATOM 662 C C . PHE A 1 84 ? -9.302 -0.567 10.205 1.00 96.81 84 PHE A C 1
ATOM 664 O O . PHE A 1 84 ? -10.044 0.361 9.894 1.00 96.81 84 PHE A O 1
ATOM 671 N N . VAL A 1 85 ? -9.341 -1.164 11.397 1.00 94.69 85 VAL A N 1
ATOM 672 C CA . VAL A 1 85 ? -10.289 -0.793 12.460 1.00 94.69 85 VAL A CA 1
ATOM 673 C C . VAL A 1 85 ? -9.510 -0.483 13.738 1.00 94.69 85 VAL A C 1
ATOM 675 O O . VAL A 1 85 ? -8.721 -1.341 14.158 1.00 94.69 85 VAL A O 1
ATOM 678 N N . PRO A 1 86 ? -9.706 0.690 14.369 1.00 94.00 86 PRO A N 1
ATOM 679 C CA . PRO A 1 86 ? -9.145 0.974 15.687 1.00 94.00 86 PRO A CA 1
ATOM 680 C C . PRO A 1 86 ? -9.535 -0.115 16.694 1.00 94.00 86 PRO A C 1
ATOM 682 O O . PRO A 1 86 ? -10.626 -0.686 16.647 1.00 94.00 86 PRO A O 1
ATOM 685 N N . ALA A 1 87 ? -8.615 -0.484 17.577 1.00 90.06 87 ALA A N 1
ATOM 686 C CA . ALA A 1 87 ? -8.829 -1.578 18.516 1.00 90.06 87 ALA A CA 1
ATOM 687 C C . ALA A 1 87 ? -9.825 -1.203 19.618 1.00 90.06 87 ALA A C 1
ATOM 689 O O . ALA A 1 87 ? -10.625 -2.060 20.007 1.00 90.06 87 ALA A O 1
ATOM 690 N N . ASP A 1 88 ? -9.774 0.062 20.032 1.00 83.62 88 ASP A N 1
ATOM 691 C CA . ASP A 1 88 ? -10.481 0.625 21.183 1.00 83.62 88 ASP A CA 1
ATOM 692 C C . ASP A 1 88 ? -11.799 1.317 20.797 1.00 83.62 88 ASP A C 1
ATOM 694 O O . ASP A 1 88 ? -12.449 1.904 21.652 1.00 83.62 88 ASP A O 1
ATOM 698 N N . SER A 1 89 ? -12.211 1.251 19.525 1.00 79.50 89 SER A N 1
ATOM 699 C CA . SER A 1 89 ? -13.478 1.841 19.088 1.00 79.50 89 SER A CA 1
ATOM 700 C C . SER A 1 89 ? -14.666 1.069 19.660 1.00 79.50 89 SER A C 1
ATOM 702 O O . SER A 1 89 ? -14.808 -0.133 19.391 1.00 79.50 89 SER A O 1
ATOM 704 N N . ASP A 1 90 ? -15.550 1.763 20.3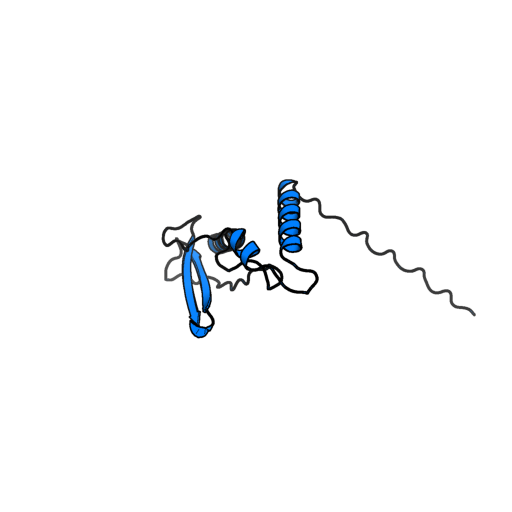72 1.00 76.94 90 ASP A N 1
ATOM 705 C CA . ASP A 1 90 ? -16.817 1.200 20.825 1.00 76.94 90 ASP A CA 1
ATOM 706 C C . ASP A 1 90 ? -17.775 0.999 19.644 1.00 76.94 90 ASP A C 1
ATOM 708 O O . ASP A 1 90 ? -17.858 1.815 18.728 1.00 76.94 90 ASP A O 1
ATOM 712 N N . ALA A 1 91 ? -18.576 -0.071 19.677 1.00 72.50 91 ALA A N 1
ATOM 713 C CA . ALA A 1 91 ? -19.533 -0.392 18.608 1.00 72.50 91 ALA A CA 1
ATOM 714 C C . ALA A 1 91 ? -20.625 0.682 18.395 1.00 72.50 91 ALA A C 1
ATOM 716 O O . ALA A 1 91 ? -21.364 0.630 17.413 1.00 72.50 91 ALA A O 1
ATOM 717 N N . HIS A 1 92 ? -20.740 1.634 19.324 1.00 72.31 92 HIS A N 1
ATOM 718 C CA . HIS A 1 92 ? -21.698 2.736 19.291 1.00 72.31 92 HIS A CA 1
ATOM 719 C C . HIS A 1 92 ? -21.079 4.067 18.840 1.00 72.31 92 HIS A C 1
ATOM 721 O O . HIS A 1 92 ? -21.803 5.055 18.707 1.00 72.31 92 HIS A O 1
ATOM 727 N N . GLU A 1 93 ? -19.768 4.108 18.596 1.00 81.56 93 GLU A N 1
ATOM 728 C CA . GLU A 1 93 ? -19.073 5.312 18.161 1.00 81.56 93 GLU A CA 1
ATOM 729 C C . GLU A 1 93 ? -19.142 5.474 16.637 1.00 81.56 93 GLU A C 1
ATOM 731 O O . GLU A 1 93 ? -18.908 4.543 15.863 1.00 81.56 93 GLU A O 1
ATOM 736 N N . SER A 1 94 ? -19.486 6.681 16.185 1.00 87.25 94 SER A N 1
ATOM 737 C CA . SER A 1 94 ? -19.488 7.013 14.762 1.00 87.25 94 SER A CA 1
ATOM 738 C C . SER A 1 94 ? -18.082 7.409 14.325 1.00 87.25 94 SER A C 1
ATOM 740 O O . SER A 1 94 ? -17.643 8.522 14.604 1.00 87.25 94 SER A O 1
ATOM 742 N N . LEU A 1 95 ? -17.409 6.537 13.576 1.00 89.25 95 LEU A N 1
ATOM 743 C CA . LEU A 1 95 ? -16.073 6.802 13.040 1.00 89.25 95 LEU A CA 1
ATOM 744 C C . LEU A 1 95 ? -16.119 7.342 11.599 1.00 89.25 95 LEU A C 1
ATOM 746 O O . LEU A 1 95 ? -16.965 6.915 10.805 1.00 89.25 95 LEU A O 1
ATOM 750 N N . PRO A 1 96 ? -15.192 8.237 11.206 1.00 91.94 96 PRO A N 1
ATOM 751 C CA . PRO A 1 96 ? -15.018 8.598 9.806 1.00 91.94 96 PRO A CA 1
ATOM 752 C C . PRO A 1 96 ? -14.517 7.396 8.994 1.00 91.94 96 PRO A C 1
ATOM 754 O O . PRO A 1 96 ? -13.628 6.659 9.416 1.00 91.94 96 PRO A O 1
ATOM 757 N N . VAL A 1 97 ? -15.047 7.228 7.781 1.00 94.00 97 VAL A N 1
ATOM 758 C CA . VAL A 1 97 ? -14.575 6.200 6.842 1.00 94.00 97 VAL A CA 1
ATOM 759 C C . VAL A 1 97 ? -13.649 6.835 5.814 1.00 94.00 97 VAL A C 1
ATOM 761 O O . VAL A 1 97 ? -14.048 7.731 5.070 1.00 94.00 97 VAL A O 1
ATOM 764 N N . ILE A 1 98 ? -12.415 6.337 5.740 1.00 96.19 98 ILE A N 1
ATOM 765 C CA . ILE A 1 98 ? -11.410 6.778 4.770 1.00 96.19 98 ILE A CA 1
ATOM 766 C C . ILE A 1 98 ? -11.190 5.663 3.751 1.00 96.19 98 ILE A C 1
ATOM 768 O O . ILE A 1 98 ? -10.730 4.574 4.090 1.00 96.19 98 ILE A O 1
ATOM 772 N N . ILE A 1 99 ? -11.478 5.951 2.481 1.00 97.38 99 ILE A N 1
ATOM 773 C CA . ILE A 1 99 ? -11.172 5.049 1.368 1.00 97.38 99 ILE A CA 1
ATOM 774 C C . ILE A 1 99 ? -9.816 5.455 0.795 1.00 97.38 99 ILE A C 1
ATOM 776 O O . ILE A 1 99 ? -9.683 6.502 0.161 1.00 97.38 99 ILE A O 1
ATOM 780 N N . PHE A 1 100 ? -8.803 4.627 1.037 1.00 97.56 100 PHE A N 1
ATOM 781 C CA . PHE A 1 100 ? -7.437 4.877 0.592 1.00 97.56 100 PHE A CA 1
ATOM 782 C C . PHE A 1 100 ? -7.082 4.020 -0.626 1.00 97.56 100 PHE A C 1
ATOM 784 O O . PHE A 1 100 ? -7.217 2.798 -0.603 1.00 97.56 100 PHE A O 1
ATOM 791 N N . PHE A 1 101 ? -6.561 4.665 -1.670 1.00 97.75 101 PHE A N 1
ATOM 792 C CA . PHE A 1 101 ? -5.976 4.000 -2.830 1.00 97.75 101 PHE A CA 1
ATOM 793 C C . PHE A 1 101 ? -4.461 4.159 -2.778 1.00 97.75 101 PHE A C 1
ATOM 795 O O . PHE A 1 101 ? -3.946 5.274 -2.680 1.00 97.75 101 PHE A O 1
ATOM 802 N N . HIS A 1 102 ? -3.742 3.042 -2.847 1.00 97.31 102 HIS A N 1
ATOM 803 C CA . HIS A 1 102 ? -2.290 3.076 -2.842 1.00 97.31 102 HIS A CA 1
ATOM 804 C C . HIS A 1 102 ? -1.733 3.737 -4.115 1.00 97.31 102 HIS A C 1
ATOM 806 O O . HIS A 1 102 ? -2.354 3.732 -5.177 1.00 97.31 102 HIS A O 1
ATOM 812 N N . GLY A 1 103 ? -0.540 4.318 -4.006 1.00 96.44 103 GLY A N 1
ATOM 813 C CA . GLY A 1 103 ? 0.185 4.901 -5.134 1.00 96.44 103 GLY A CA 1
ATOM 814 C C . GLY A 1 103 ? 0.928 3.844 -5.955 1.00 96.44 103 GLY A C 1
ATOM 815 O O . GLY A 1 103 ? 0.506 2.699 -6.061 1.00 96.44 103 GLY A O 1
ATOM 816 N N . GLY A 1 104 ? 2.065 4.220 -6.544 1.00 94.50 104 GLY A N 1
ATOM 817 C CA . GLY A 1 104 ? 2.856 3.293 -7.358 1.00 94.50 104 GLY A CA 1
ATOM 818 C C . GLY A 1 104 ? 2.472 3.302 -8.838 1.00 94.50 104 GLY A C 1
ATOM 819 O O . GLY A 1 104 ? 2.475 2.260 -9.486 1.00 94.50 104 GLY A O 1
ATOM 820 N N . GLY A 1 105 ? 2.121 4.467 -9.392 1.00 93.62 105 GLY A N 1
ATOM 821 C CA . GLY A 1 105 ? 2.013 4.671 -10.845 1.00 93.62 105 GLY A CA 1
ATOM 822 C C . GLY A 1 105 ? 1.100 3.679 -11.573 1.00 93.62 105 GLY A C 1
ATOM 823 O O . GLY A 1 105 ? 1.388 3.329 -12.714 1.00 93.62 105 GLY A O 1
ATOM 824 N N . PHE A 1 106 ? 0.056 3.182 -10.896 1.00 94.62 106 PHE A N 1
ATOM 825 C CA . PHE A 1 106 ? -0.886 2.166 -11.390 1.00 94.62 106 PHE A CA 1
ATOM 826 C C . PHE A 1 106 ? -0.263 0.802 -11.749 1.00 94.62 106 PHE A C 1
ATOM 828 O O . PHE A 1 106 ? -0.923 -0.055 -12.338 1.00 94.62 106 PHE A O 1
ATOM 835 N N . ALA A 1 107 ? 1.007 0.572 -11.406 1.00 94.62 107 ALA A N 1
ATOM 836 C CA . ALA A 1 107 ? 1.740 -0.640 -11.769 1.00 94.62 107 ALA A CA 1
ATOM 837 C C . ALA A 1 107 ? 2.525 -1.281 -10.611 1.00 94.62 107 ALA A C 1
ATOM 839 O O . ALA A 1 107 ? 2.995 -2.413 -10.743 1.00 94.62 107 ALA A O 1
ATOM 840 N N . PHE A 1 108 ? 2.674 -0.589 -9.488 1.00 95.00 108 PHE A N 1
ATOM 841 C CA . PHE A 1 108 ? 3.493 -1.022 -8.366 1.00 95.00 108 PHE A CA 1
ATOM 842 C C . PHE A 1 108 ? 2.639 -1.145 -7.100 1.00 95.00 108 PHE A C 1
ATOM 844 O O . PHE A 1 108 ? 1.715 -0.355 -6.914 1.00 95.00 108 PHE A O 1
ATOM 851 N N . LEU A 1 109 ? 3.032 -2.075 -6.219 1.00 96.44 109 LEU A N 1
ATOM 852 C CA . LEU A 1 109 ? 2.495 -2.262 -4.862 1.00 96.44 109 LEU A CA 1
ATOM 853 C C . LEU A 1 109 ? 1.037 -2.771 -4.829 1.00 96.44 109 LEU A C 1
ATOM 855 O O . LEU A 1 109 ? 0.404 -2.952 -5.871 1.00 96.44 109 LEU A O 1
ATOM 859 N N . SER A 1 110 ? 0.546 -3.073 -3.628 1.00 97.12 110 SER A N 1
ATOM 860 C CA . SER A 1 110 ? -0.805 -3.574 -3.347 1.00 97.12 110 SER A CA 1
ATOM 861 C C . SER A 1 110 ? -1.287 -3.132 -1.958 1.00 97.12 110 SER A C 1
ATOM 863 O O . SER A 1 110 ? -0.537 -2.539 -1.180 1.00 97.12 110 SER A O 1
ATOM 865 N N . ALA A 1 111 ? -2.555 -3.408 -1.627 1.00 97.75 111 ALA A N 1
ATOM 866 C CA . ALA A 1 111 ? -3.150 -3.043 -0.335 1.00 97.75 111 ALA A CA 1
ATOM 867 C C . ALA A 1 111 ? -2.500 -3.748 0.878 1.00 97.75 111 ALA A C 1
ATOM 869 O O . ALA A 1 111 ? -2.640 -3.278 2.004 1.00 97.75 111 ALA A O 1
ATOM 870 N N . ASP A 1 112 ? -1.766 -4.841 0.654 1.00 97.81 112 ASP A N 1
ATOM 871 C CA . ASP A 1 112 ? -0.984 -5.577 1.655 1.00 97.81 112 ASP A CA 1
ATOM 872 C C . ASP A 1 112 ? 0.522 -5.270 1.613 1.00 97.81 112 ASP A C 1
ATOM 874 O O . ASP A 1 112 ? 1.283 -5.873 2.373 1.00 97.81 112 ASP A O 1
ATOM 878 N N . SER A 1 113 ? 0.980 -4.330 0.775 1.00 98.00 113 SER A N 1
ATOM 879 C CA . SER A 1 113 ? 2.361 -3.841 0.827 1.00 98.00 113 SER A CA 1
ATOM 880 C C . SER A 1 113 ? 2.614 -3.158 2.173 1.00 98.00 113 SER A C 1
ATOM 882 O O . SER A 1 113 ? 1.923 -2.202 2.533 1.00 98.00 113 SER A O 1
ATOM 884 N N . ARG A 1 114 ? 3.655 -3.585 2.898 1.00 97.00 114 ARG A N 1
ATOM 885 C CA . ARG A 1 114 ? 3.986 -3.109 4.255 1.00 97.00 114 ARG A CA 1
ATOM 886 C C . ARG A 1 114 ? 4.034 -1.586 4.364 1.00 97.00 114 ARG A C 1
ATOM 888 O O . ARG A 1 114 ? 3.532 -1.035 5.333 1.00 97.00 114 ARG A O 1
ATOM 895 N N . ALA A 1 115 ? 4.603 -0.903 3.370 1.00 95.25 115 ALA A N 1
ATOM 896 C CA . ALA A 1 115 ? 4.694 0.556 3.379 1.00 95.25 115 ALA A CA 1
ATOM 897 C C . ALA A 1 115 ? 3.313 1.237 3.436 1.00 95.25 115 ALA A C 1
ATOM 899 O O . ALA A 1 115 ? 3.171 2.264 4.096 1.00 95.25 115 ALA A O 1
ATOM 900 N N . TYR A 1 116 ? 2.302 0.671 2.769 1.00 97.62 116 TYR A N 1
ATOM 901 C CA . TYR A 1 116 ? 0.935 1.186 2.814 1.00 97.62 116 TYR A CA 1
ATOM 902 C C . TYR A 1 116 ? 0.157 0.674 4.025 1.00 97.62 116 TYR A C 1
ATOM 904 O O . TYR A 1 116 ? -0.590 1.456 4.604 1.00 97.62 116 TYR A O 1
ATOM 912 N N . ASP A 1 117 ? 0.395 -0.562 4.472 1.00 97.94 117 ASP A N 1
ATOM 913 C CA . ASP A 1 117 ? -0.143 -1.061 5.746 1.00 97.94 117 ASP A CA 1
ATOM 914 C C . ASP A 1 117 ? 0.276 -0.148 6.915 1.00 97.94 117 ASP A C 1
ATOM 916 O O . ASP A 1 117 ? -0.574 0.305 7.679 1.00 97.94 117 ASP A O 1
ATOM 920 N N . ASP A 1 118 ? 1.555 0.241 6.984 1.00 96.81 118 ASP A N 1
ATOM 921 C CA . ASP A 1 118 ? 2.079 1.155 8.005 1.00 96.81 118 ASP A CA 1
ATOM 922 C C . ASP A 1 118 ? 1.421 2.549 7.938 1.00 96.81 118 ASP A C 1
ATOM 924 O O . ASP A 1 118 ? 1.132 3.153 8.974 1.00 96.81 118 ASP A O 1
ATOM 928 N N . VAL A 1 119 ? 1.169 3.080 6.733 1.00 96.50 119 VAL A N 1
ATOM 929 C CA . VAL A 1 119 ? 0.468 4.366 6.548 1.00 96.50 119 VAL A CA 1
ATOM 930 C C . VAL A 1 119 ? -0.984 4.261 7.009 1.00 96.50 119 VAL A C 1
ATOM 932 O O . VAL A 1 119 ? -1.432 5.093 7.797 1.00 96.50 119 VAL A O 1
ATOM 935 N N . CYS A 1 120 ? -1.710 3.234 6.569 1.00 97.25 120 CYS A N 1
ATOM 936 C CA . CYS A 1 120 ? -3.111 3.033 6.923 1.00 97.25 120 CYS A CA 1
ATOM 937 C C . CYS A 1 120 ? -3.298 2.762 8.419 1.00 97.25 120 CYS A C 1
ATOM 939 O O . CYS A 1 120 ? -4.249 3.273 9.002 1.00 97.25 120 CYS A O 1
ATOM 941 N N . ARG A 1 121 ? -2.367 2.058 9.078 1.00 96.88 121 ARG A N 1
ATOM 942 C CA . ARG A 1 121 ? -2.367 1.921 10.545 1.00 96.88 121 ARG A CA 1
ATOM 943 C C . ARG A 1 121 ? -2.195 3.255 11.253 1.00 96.88 121 ARG A C 1
ATOM 945 O O . ARG A 1 121 ? -2.895 3.503 12.224 1.00 96.88 121 ARG A O 1
ATOM 952 N N . ARG A 1 122 ? -1.301 4.127 10.777 1.00 95.94 122 ARG A N 1
ATOM 953 C CA . ARG A 1 122 ? -1.131 5.468 11.367 1.00 95.94 122 ARG A CA 1
ATOM 954 C C . ARG A 1 122 ? -2.381 6.319 11.212 1.00 95.94 122 ARG A C 1
ATOM 956 O O . ARG A 1 122 ? -2.734 7.017 12.147 1.00 95.94 122 ARG A O 1
ATOM 963 N N . VAL A 1 123 ? -3.033 6.263 10.052 1.00 93.88 123 VAL A N 1
ATOM 964 C CA . VAL A 1 123 ? -4.300 6.973 9.826 1.00 93.88 123 VAL A CA 1
ATOM 965 C C . VAL A 1 123 ? -5.403 6.401 10.717 1.00 93.88 123 VAL A C 1
ATOM 967 O O . VAL A 1 123 ? -6.090 7.161 11.388 1.00 93.88 123 VAL A O 1
ATOM 970 N N . GLY A 1 124 ? -5.535 5.073 10.770 1.00 91.69 124 GLY A N 1
ATOM 971 C CA . GLY A 1 124 ? -6.537 4.401 11.594 1.00 91.69 124 GLY A CA 1
ATOM 972 C C . GLY A 1 124 ? -6.350 4.659 13.087 1.00 91.69 124 GLY A C 1
ATOM 973 O O . GLY A 1 124 ? -7.327 4.883 13.775 1.00 91.69 124 GLY A O 1
ATOM 974 N N . ALA A 1 125 ? -5.114 4.708 13.585 1.00 88.62 125 ALA A N 1
ATOM 975 C CA . ALA A 1 125 ? -4.830 4.981 14.996 1.00 88.62 125 ALA A CA 1
ATOM 976 C C . ALA A 1 125 ? -5.080 6.442 15.428 1.00 88.62 125 ALA A C 1
ATOM 978 O O . ALA A 1 125 ? -4.954 6.748 16.610 1.00 88.62 125 ALA A O 1
ATOM 979 N N . LEU A 1 126 ? -5.354 7.352 14.486 1.00 83.62 126 LEU A N 1
ATOM 980 C CA . LEU A 1 126 ? -5.710 8.750 14.765 1.00 83.62 126 LEU A CA 1
ATOM 981 C C . LEU A 1 126 ? -7.228 8.991 14.787 1.00 83.62 126 LEU A C 1
ATOM 983 O O . LEU A 1 126 ? -7.638 10.122 15.050 1.00 83.62 126 LEU A O 1
ATOM 987 N N . CYS A 1 127 ? -8.023 7.977 14.444 1.00 68.06 127 CYS A N 1
ATOM 988 C CA . CYS A 1 127 ? -9.481 8.018 14.461 1.00 68.06 127 CYS A CA 1
ATOM 989 C C . CYS A 1 127 ? -9.987 7.394 15.757 1.00 68.06 127 CYS A C 1
ATOM 991 O O . CYS A 1 127 ? -10.962 7.955 16.289 1.00 68.06 127 CYS A O 1
#

Sequence (127 aa):
MTEMSPPAKPRPYAVTPQLPWKTRFYLAVLSAVSDTARRSNGTVNRRFLSFLDARIPPSATPLHGVRTTDVTVDTSRGLWFRLFVPADSDAHESLPVIIFFHGGGFAFLSADSRAYDDVCRRVGALC

pLDDT: mean 90.76, std 10.64, range [44.84, 98.56]

Foldseek 3Di:
DDDDDDDDDDDPPPDDDDDDPVVVVVVVVVVVQQVVQADPVRHGVLVSQVVPQDFDDFACPDDLQWGWDWAADDPVVRDIAIDIAGNPDDPPDDDDDDDDDDDDPVRHDDRRRPVNVVVVSVVNSVD